Protein AF-A0A9P1W0H7-F1 (afdb_monomer)

Organism: Pseudomonas aeruginosa (NCBI:txid287)

Structure (mmCIF, N/CA/C/O backbone):
data_AF-A0A9P1W0H7-F1
#
_entry.id   AF-A0A9P1W0H7-F1
#
loop_
_atom_site.group_PDB
_atom_site.id
_atom_site.type_symbol
_atom_site.label_atom_id
_atom_site.label_alt_id
_atom_site.label_comp_id
_atom_site.label_asym_id
_atom_site.label_entity_id
_atom_site.label_seq_id
_atom_site.pdbx_PDB_ins_code
_atom_site.Cartn_x
_atom_site.Cartn_y
_atom_site.Cartn_z
_atom_site.occupancy
_atom_site.B_iso_or_equiv
_atom_site.auth_seq_id
_atom_site.auth_comp_id
_atom_site.auth_asym_id
_atom_site.auth_atom_id
_atom_site.pdbx_PDB_model_num
ATOM 1 N N . MET A 1 1 ? 3.383 -1.123 -25.225 1.00 77.75 1 MET A N 1
ATOM 2 C CA . MET A 1 1 ? 4.149 -1.882 -24.213 1.00 77.75 1 MET A CA 1
ATOM 3 C C . MET A 1 1 ? 4.249 -0.988 -23.002 1.00 77.75 1 MET A C 1
ATOM 5 O O . MET A 1 1 ? 4.578 0.178 -23.177 1.00 77.75 1 MET A O 1
ATOM 9 N N . VAL A 1 2 ? 3.885 -1.502 -21.834 1.00 88.69 2 VAL A N 1
ATOM 10 C CA . VAL A 1 2 ? 3.949 -0.794 -20.551 1.00 88.69 2 VAL A CA 1
ATOM 11 C C . VAL A 1 2 ? 4.884 -1.556 -19.623 1.00 88.69 2 VAL A C 1
ATOM 13 O O . VAL A 1 2 ? 4.963 -2.782 -19.698 1.00 88.69 2 VAL A O 1
ATOM 16 N N . ILE A 1 3 ? 5.624 -0.833 -18.787 1.00 92.81 3 ILE A N 1
ATOM 17 C CA . ILE A 1 3 ? 6.433 -1.444 -17.734 1.00 92.81 3 ILE A CA 1
ATOM 18 C C . ILE A 1 3 ? 5.542 -1.562 -16.506 1.00 92.81 3 ILE A C 1
ATOM 20 O O . ILE A 1 3 ? 4.998 -0.566 -16.037 1.00 92.81 3 ILE A O 1
ATOM 24 N N . VAL A 1 4 ? 5.409 -2.778 -15.992 1.00 95.38 4 VAL A N 1
ATOM 25 C CA . VAL A 1 4 ? 4.716 -3.065 -14.742 1.00 95.38 4 VAL A CA 1
ATOM 26 C C . VAL A 1 4 ? 5.751 -3.256 -13.642 1.00 95.38 4 VAL A C 1
ATOM 28 O O . VAL A 1 4 ? 6.702 -4.025 -13.787 1.00 95.38 4 VAL A O 1
ATOM 31 N N . TYR A 1 5 ? 5.557 -2.543 -12.543 1.00 96.75 5 TYR A N 1
ATOM 32 C CA . TYR A 1 5 ? 6.351 -2.579 -11.327 1.00 96.75 5 TYR A CA 1
ATOM 33 C C . TYR A 1 5 ? 5.577 -3.359 -10.266 1.00 96.75 5 TYR A C 1
ATOM 35 O O . TYR A 1 5 ? 4.484 -2.947 -9.874 1.00 96.75 5 TYR A O 1
ATOM 43 N N . THR A 1 6 ? 6.144 -4.465 -9.790 1.00 97.50 6 THR A N 1
ATOM 44 C CA . THR A 1 6 ? 5.544 -5.269 -8.722 1.00 97.50 6 THR A CA 1
ATOM 45 C C . THR A 1 6 ? 6.174 -4.885 -7.394 1.00 97.50 6 THR A C 1
ATOM 47 O O . THR A 1 6 ? 7.372 -5.085 -7.183 1.00 97.50 6 THR A O 1
ATOM 50 N N . TYR A 1 7 ? 5.365 -4.355 -6.485 1.00 97.81 7 TYR A N 1
ATOM 51 C CA . TYR A 1 7 ? 5.788 -3.978 -5.142 1.00 97.81 7 TYR A CA 1
ATOM 52 C C . TYR A 1 7 ? 5.190 -4.915 -4.109 1.00 97.81 7 TYR A C 1
ATOM 54 O O . TYR A 1 7 ? 4.008 -5.227 -4.186 1.00 97.81 7 TYR A O 1
ATOM 62 N N . HIS A 1 8 ? 5.965 -5.298 -3.103 1.00 98.12 8 HIS A N 1
ATOM 63 C CA . HIS A 1 8 ? 5.426 -5.804 -1.851 1.00 98.12 8 HIS A CA 1
ATOM 64 C C . HIS A 1 8 ? 5.143 -4.627 -0.920 1.00 98.12 8 HIS A C 1
ATOM 66 O O . HIS A 1 8 ? 6.017 -3.786 -0.698 1.00 98.12 8 HIS A O 1
ATOM 72 N N . VAL A 1 9 ? 3.922 -4.539 -0.398 1.00 97.69 9 VAL A N 1
ATOM 73 C CA . VAL A 1 9 ? 3.462 -3.402 0.400 1.00 97.69 9 VAL A CA 1
ATOM 74 C C . VAL A 1 9 ? 2.949 -3.892 1.740 1.00 97.69 9 VAL A C 1
ATOM 76 O O . VAL A 1 9 ? 2.062 -4.741 1.808 1.00 97.69 9 VAL A O 1
ATOM 79 N N . LYS A 1 10 ? 3.468 -3.279 2.806 1.00 97.88 10 LYS A N 1
ATOM 80 C CA . LYS A 1 10 ? 2.929 -3.397 4.160 1.00 97.88 10 LYS A CA 1
ATOM 81 C C . LYS A 1 10 ? 2.321 -2.077 4.580 1.00 97.88 10 LYS A C 1
ATOM 83 O O . LYS A 1 10 ? 3.035 -1.081 4.714 1.00 97.88 10 LYS A O 1
ATOM 88 N N . ALA A 1 11 ? 1.024 -2.068 4.831 1.00 96.81 11 ALA A N 1
ATOM 89 C CA . ALA A 1 11 ? 0.298 -0.886 5.263 1.00 96.81 11 ALA A CA 1
ATOM 90 C C . ALA A 1 11 ? -0.761 -1.245 6.302 1.00 96.81 11 ALA A C 1
ATOM 92 O O . ALA A 1 11 ? -1.185 -2.393 6.419 1.00 96.81 11 ALA A O 1
ATOM 93 N N . PHE A 1 12 ? -1.191 -0.256 7.072 1.00 95.25 12 PHE A N 1
ATOM 94 C CA . PHE A 1 12 ? -2.324 -0.415 7.971 1.00 95.25 12 PHE A CA 1
ATOM 95 C C . PHE A 1 12 ? -3.111 0.884 8.086 1.00 95.25 12 PHE A C 1
ATOM 97 O O . PHE A 1 12 ? -2.560 1.965 7.888 1.00 95.25 12 PHE A O 1
ATOM 104 N N . ALA A 1 13 ? -4.389 0.774 8.423 1.00 95.19 13 ALA A N 1
ATOM 105 C CA . ALA A 1 13 ? -5.254 1.908 8.707 1.00 95.19 13 ALA A CA 1
ATOM 106 C C . ALA A 1 13 ? -6.225 1.563 9.845 1.00 95.19 13 ALA A C 1
ATOM 108 O O . ALA A 1 13 ? -6.674 0.417 9.922 1.00 95.19 13 ALA A O 1
ATOM 109 N N . PRO A 1 14 ? -6.559 2.512 10.734 1.00 94.56 14 PRO A N 1
ATOM 110 C CA . PRO A 1 14 ? -7.566 2.286 11.769 1.00 94.56 14 PRO A CA 1
ATOM 111 C C . PRO A 1 14 ? -8.958 2.082 11.147 1.00 94.56 14 PRO A C 1
ATOM 113 O O . PRO A 1 14 ? -9.300 2.741 10.161 1.00 94.56 14 PRO A O 1
ATOM 116 N N . ASP A 1 15 ? -9.775 1.190 11.720 1.00 94.12 15 ASP A N 1
ATOM 1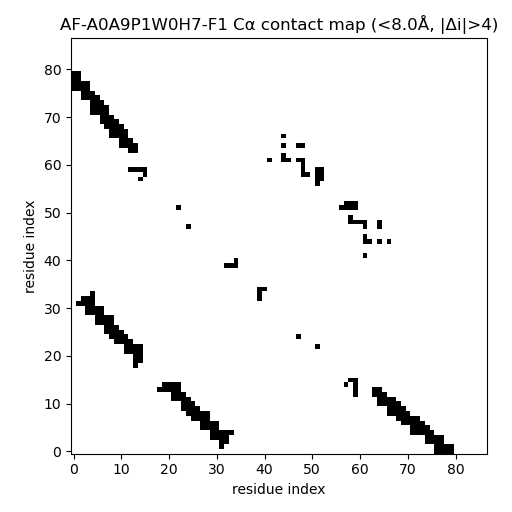17 C CA . ASP A 1 15 ? -11.187 1.067 11.334 1.00 94.12 15 ASP A CA 1
ATOM 118 C C . ASP A 1 15 ? -11.961 2.282 11.877 1.00 94.12 15 ASP A C 1
ATOM 120 O O . ASP A 1 15 ? -12.056 2.443 13.097 1.00 94.12 15 ASP A O 1
ATOM 124 N N . PRO A 1 16 ? -12.557 3.133 11.018 1.00 92.12 16 PRO A N 1
ATOM 125 C CA . PRO A 1 16 ? -13.267 4.332 11.465 1.00 92.12 16 PRO A CA 1
ATOM 126 C C . PRO A 1 16 ? -14.512 4.025 12.309 1.00 92.12 16 PRO A C 1
ATOM 128 O O . PRO A 1 16 ? -15.043 4.914 12.967 1.00 92.12 16 PRO A O 1
ATOM 131 N N . ARG A 1 17 ? -15.008 2.783 12.296 1.00 90.56 17 ARG A N 1
ATOM 132 C CA . ARG A 1 17 ? -16.146 2.353 13.122 1.00 90.56 17 ARG A CA 1
ATOM 133 C C . ARG A 1 17 ? -15.711 1.904 14.514 1.00 90.56 17 ARG A C 1
ATOM 135 O O . ARG A 1 17 ? -16.532 1.871 15.427 1.00 90.56 17 ARG A O 1
ATOM 142 N N . ASN A 1 18 ? -14.452 1.495 14.664 1.00 89.62 18 ASN A N 1
ATOM 143 C CA . ASN A 1 18 ? -13.892 1.010 15.915 1.00 89.62 18 ASN A CA 1
ATOM 144 C C . ASN A 1 18 ? -12.375 1.215 15.927 1.00 89.62 18 ASN A C 1
ATOM 146 O O . ASN A 1 18 ? -11.624 0.376 15.434 1.00 89.62 18 ASN A O 1
ATOM 150 N N . GLU A 1 19 ? -11.930 2.283 16.585 1.00 80.50 19 GLU A N 1
ATOM 151 C CA . GLU A 1 19 ? -10.519 2.691 16.660 1.00 80.50 19 GLU A CA 1
ATOM 152 C C . GLU A 1 19 ? -9.595 1.668 17.351 1.00 80.50 19 GLU A C 1
ATOM 154 O O . GLU A 1 19 ? -8.375 1.817 17.339 1.0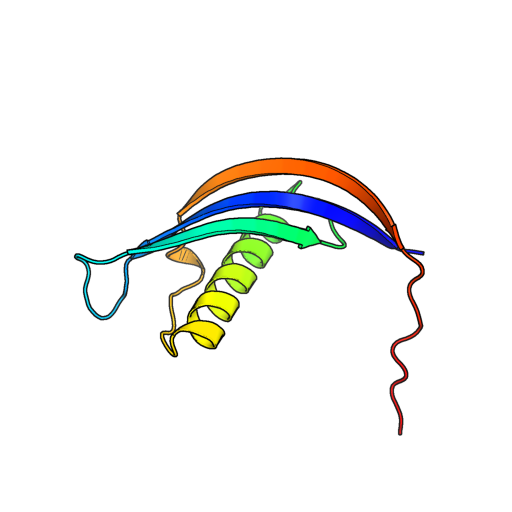0 80.50 19 GLU A O 1
ATOM 159 N N . LYS A 1 20 ? -10.149 0.605 17.953 1.00 90.06 20 LYS A N 1
ATOM 160 C CA . LYS A 1 20 ? -9.366 -0.511 18.510 1.00 90.06 20 LYS A CA 1
ATOM 161 C C . LYS A 1 20 ? -8.976 -1.557 17.461 1.00 90.06 20 LYS A C 1
ATOM 163 O O . LYS A 1 20 ? -8.139 -2.408 17.755 1.00 90.06 20 LYS A O 1
ATOM 168 N N . ASN A 1 21 ? -9.571 -1.500 16.270 1.00 93.19 21 ASN A N 1
ATOM 169 C CA . ASN A 1 21 ? -9.316 -2.414 15.164 1.00 93.19 21 ASN A CA 1
ATOM 170 C C . ASN A 1 21 ? -8.550 -1.713 14.040 1.00 93.19 21 ASN A C 1
ATOM 172 O O . ASN A 1 21 ? -8.674 -0.507 13.829 1.00 93.19 21 ASN A O 1
ATOM 176 N N . TYR A 1 22 ? -7.792 -2.503 13.284 1.00 94.12 22 TYR A N 1
ATOM 177 C CA . TYR A 1 22 ? -7.017 -2.026 12.147 1.00 94.12 22 TYR A CA 1
ATOM 178 C C . TYR A 1 22 ? -7.263 -2.917 10.940 1.00 94.12 22 TYR A C 1
ATOM 180 O O . TYR A 1 22 ? -7.307 -4.142 11.058 1.00 94.12 22 TYR A O 1
ATOM 188 N N . PHE A 1 23 ? -7.353 -2.297 9.772 1.00 94.56 23 PHE A N 1
ATOM 189 C CA . PHE A 1 23 ? -7.160 -2.980 8.507 1.00 94.56 23 PHE A CA 1
ATOM 190 C C . PHE A 1 23 ? -5.666 -3.063 8.232 1.00 94.56 23 PHE A C 1
ATOM 192 O O . PHE A 1 23 ? -4.955 -2.064 8.337 1.00 94.56 23 PHE A O 1
ATOM 199 N N . THR A 1 24 ? -5.189 -4.251 7.887 1.00 94.88 24 THR A N 1
ATOM 200 C CA . THR A 1 24 ? -3.787 -4.503 7.550 1.00 94.88 24 THR A CA 1
ATOM 201 C C . THR A 1 24 ? -3.692 -5.010 6.125 1.00 94.88 24 THR A C 1
ATOM 203 O O . THR A 1 24 ? -4.487 -5.851 5.717 1.00 94.88 24 THR A O 1
ATOM 206 N N . TYR A 1 25 ? -2.691 -4.535 5.397 1.00 94.94 25 TYR A N 1
ATOM 207 C CA . TYR A 1 25 ? -2.331 -5.013 4.072 1.00 94.94 25 TYR A CA 1
ATOM 208 C C . TYR A 1 25 ? -0.880 -5.491 4.123 1.00 94.94 25 TYR A C 1
ATOM 210 O O . TYR A 1 25 ? -0.012 -4.738 4.561 1.00 94.94 25 TYR A O 1
ATOM 218 N N . ASP A 1 26 ? -0.632 -6.732 3.719 1.00 96.69 26 ASP A N 1
ATOM 219 C CA . ASP A 1 26 ? 0.700 -7.338 3.584 1.00 96.69 26 ASP A CA 1
ATOM 220 C C . ASP A 1 26 ? 0.654 -8.239 2.345 1.00 96.69 26 ASP A C 1
ATOM 222 O O . ASP A 1 26 ? 0.284 -9.410 2.424 1.00 96.69 26 ASP A O 1
ATOM 226 N N . SER A 1 27 ? 0.835 -7.631 1.173 1.00 96.25 27 SER A N 1
ATOM 227 C CA . SER A 1 27 ? 0.667 -8.312 -0.114 1.00 96.25 27 SER A CA 1
ATOM 228 C C . SER A 1 27 ? 1.358 -7.542 -1.239 1.00 96.25 27 SER A C 1
ATOM 230 O O . SER A 1 27 ? 1.929 -6.468 -1.031 1.00 96.25 27 SER A O 1
ATOM 232 N N . THR A 1 28 ? 1.315 -8.088 -2.451 1.00 96.50 28 THR A N 1
ATOM 233 C CA . THR A 1 28 ? 1.861 -7.451 -3.645 1.00 96.50 28 THR A CA 1
ATOM 234 C C . THR A 1 28 ? 0.852 -6.535 -4.336 1.00 96.50 28 THR A C 1
ATOM 236 O O . THR A 1 28 ? -0.361 -6.716 -4.235 1.00 96.50 28 THR A O 1
ATOM 239 N N . VAL A 1 29 ? 1.358 -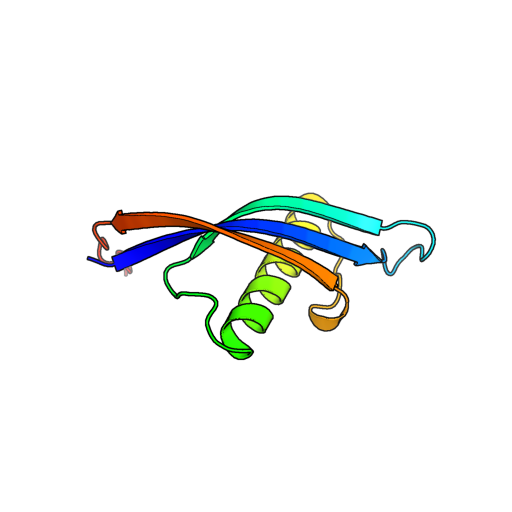5.521 -5.033 1.00 95.62 29 VAL A N 1
ATOM 240 C CA . VAL A 1 29 ? 0.599 -4.647 -5.932 1.00 95.62 29 VAL A CA 1
ATOM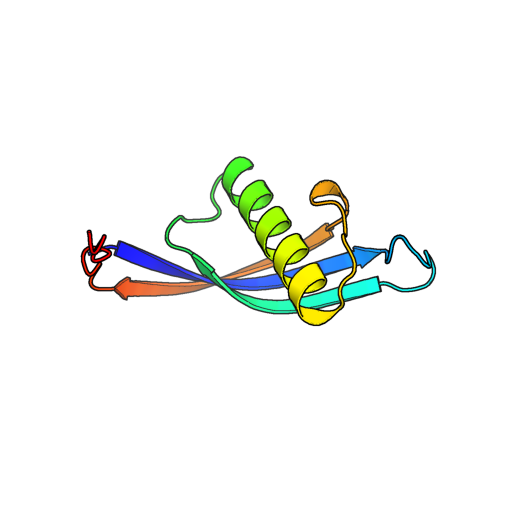 241 C C . VAL A 1 29 ? 1.383 -4.452 -7.221 1.00 95.62 29 VAL A C 1
ATOM 243 O O . VAL A 1 29 ? 2.593 -4.218 -7.192 1.00 95.62 29 VAL A O 1
ATOM 246 N N . A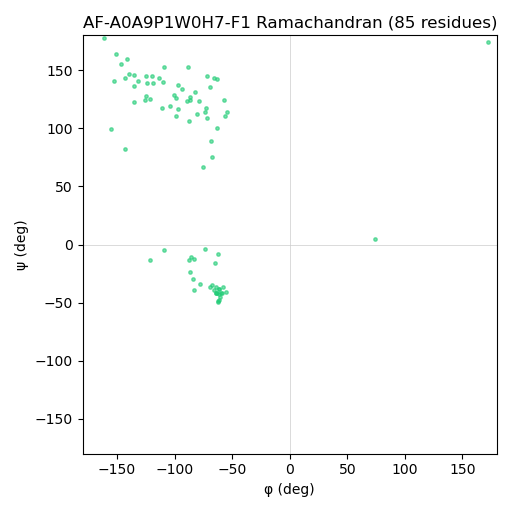SP A 1 30 ? 0.683 -4.519 -8.346 1.00 95.38 30 ASP A N 1
ATOM 247 C CA . ASP A 1 30 ? 1.233 -4.189 -9.654 1.00 95.38 30 ASP A CA 1
ATOM 248 C C . ASP A 1 30 ? 0.869 -2.747 -10.016 1.00 95.38 30 ASP A C 1
ATOM 250 O O . ASP A 1 30 ? -0.259 -2.298 -9.796 1.00 95.38 30 ASP A O 1
ATOM 254 N N . ARG A 1 31 ? 1.834 -2.004 -10.559 1.00 94.25 31 ARG A N 1
ATOM 255 C CA . ARG A 1 31 ? 1.652 -0.613 -10.990 1.00 94.25 31 ARG A CA 1
ATOM 256 C C . ARG A 1 31 ? 2.284 -0.368 -12.345 1.00 94.25 31 ARG A C 1
ATOM 258 O O . ARG A 1 31 ? 3.358 -0.880 -12.616 1.00 94.25 31 ARG A O 1
ATOM 265 N N . GLU A 1 32 ? 1.679 0.494 -13.150 1.00 92.50 32 GLU A N 1
ATOM 266 C CA . GLU A 1 32 ? 2.256 0.944 -14.429 1.00 92.50 32 GLU A CA 1
ATOM 267 C C . GLU A 1 32 ? 3.211 2.142 -14.269 1.00 92.50 32 GLU A C 1
ATOM 269 O O . GLU A 1 32 ? 3.936 2.502 -15.194 1.00 92.50 32 GLU A O 1
ATOM 274 N N . ALA A 1 33 ? 3.229 2.756 -13.082 1.00 93.69 33 ALA A N 1
ATOM 275 C CA . ALA A 1 33 ? 4.108 3.863 -12.730 1.00 93.69 33 ALA A CA 1
ATOM 276 C C . ALA A 1 33 ? 4.930 3.526 -11.472 1.00 93.69 33 ALA A C 1
ATOM 278 O O . ALA A 1 33 ? 4.388 2.945 -10.519 1.00 93.69 33 ALA A O 1
ATOM 279 N N . PRO A 1 34 ? 6.229 3.882 -11.444 1.00 95.19 34 PRO A N 1
ATOM 280 C CA . PRO A 1 34 ? 7.090 3.610 -10.302 1.00 95.19 34 PRO A CA 1
ATOM 281 C C . PRO A 1 34 ? 6.745 4.506 -9.106 1.00 95.19 34 PRO A C 1
ATOM 283 O O . PRO A 1 34 ? 6.472 5.691 -9.265 1.00 95.19 34 PRO A O 1
ATOM 286 N N . LEU A 1 35 ? 6.863 3.976 -7.886 1.00 94.56 35 LEU A N 1
ATOM 287 C CA . LEU A 1 35 ? 6.672 4.711 -6.625 1.00 94.56 35 LEU A CA 1
ATOM 288 C C . LEU A 1 35 ? 7.866 5.634 -6.303 1.00 94.56 35 LEU A C 1
ATOM 290 O O . LEU A 1 35 ? 8.618 5.396 -5.358 1.00 94.56 35 LEU A O 1
ATOM 294 N N . ASN A 1 36 ? 8.071 6.676 -7.112 1.00 93.44 36 ASN A N 1
ATOM 295 C CA . ASN A 1 36 ? 9.242 7.562 -7.036 1.00 93.44 36 ASN A CA 1
ATOM 296 C C . ASN A 1 36 ? 8.949 8.982 -6.514 1.00 93.44 36 ASN A C 1
ATOM 298 O O . ASN A 1 36 ? 9.877 9.769 -6.338 1.00 93.44 36 ASN A O 1
ATOM 302 N N . ASN A 1 37 ? 7.683 9.326 -6.277 1.00 93.81 37 ASN A N 1
ATOM 303 C CA . ASN A 1 37 ? 7.268 10.647 -5.812 1.00 93.81 37 ASN A CA 1
ATOM 304 C C . ASN A 1 37 ? 5.984 10.555 -4.971 1.00 93.81 37 ASN A C 1
ATOM 306 O O . ASN A 1 37 ? 5.280 9.550 -5.028 1.00 93.81 37 ASN A O 1
ATOM 310 N N . GLY A 1 38 ? 5.666 11.611 -4.213 1.00 93.31 38 GLY A N 1
ATOM 311 C CA . GLY A 1 38 ? 4.523 11.622 -3.288 1.00 93.31 38 GLY A CA 1
ATOM 312 C C . GLY A 1 38 ? 3.166 11.336 -3.941 1.00 93.31 38 GLY A C 1
ATOM 313 O O . GLY A 1 38 ? 2.371 10.598 -3.369 1.00 93.31 38 GLY A O 1
ATOM 314 N N . HIS A 1 39 ? 2.936 11.816 -5.166 1.00 94.44 39 HIS A N 1
ATOM 315 C CA . HIS A 1 39 ? 1.684 11.572 -5.887 1.00 94.44 39 HIS A CA 1
ATOM 316 C C . HIS A 1 39 ? 1.442 10.074 -6.137 1.00 94.44 39 HIS A C 1
ATOM 318 O O . HIS A 1 39 ? 0.327 9.579 -5.983 1.00 94.44 39 HIS A O 1
ATOM 324 N N . GLU A 1 40 ? 2.493 9.316 -6.450 1.00 95.50 40 GLU A N 1
ATOM 325 C CA . GLU A 1 40 ? 2.379 7.873 -6.676 1.00 95.50 40 GLU A CA 1
ATOM 326 C C . GLU A 1 40 ? 2.027 7.116 -5.382 1.00 95.50 40 GLU A C 1
ATOM 328 O O . GLU A 1 40 ? 1.241 6.161 -5.414 1.00 95.50 40 GLU A O 1
ATOM 333 N N . TYR A 1 41 ? 2.536 7.578 -4.234 1.00 94.75 41 TYR A N 1
ATOM 334 C CA . TYR A 1 41 ? 2.155 7.056 -2.917 1.00 94.75 41 TYR A CA 1
ATOM 335 C C . TYR A 1 41 ? 0.713 7.421 -2.544 1.00 94.75 41 TYR A C 1
ATOM 337 O O . TYR A 1 41 ? 0.005 6.574 -1.999 1.00 94.75 41 TYR A O 1
ATOM 345 N N . ASP A 1 42 ? 0.234 8.614 -2.899 1.00 94.12 42 ASP A N 1
ATOM 346 C CA . ASP A 1 42 ? -1.172 8.991 -2.706 1.00 94.12 42 ASP A CA 1
ATOM 347 C C . ASP A 1 42 ? -2.111 8.075 -3.503 1.00 94.12 42 ASP A C 1
ATOM 349 O O . ASP A 1 42 ? -3.119 7.591 -2.981 1.00 94.12 42 ASP A O 1
ATOM 353 N N . LEU A 1 43 ? -1.748 7.761 -4.752 1.00 94.75 43 LEU A N 1
ATOM 354 C CA . LEU A 1 43 ? -2.479 6.797 -5.577 1.00 94.75 43 LEU A CA 1
ATOM 355 C C . LEU A 1 43 ? -2.440 5.379 -4.987 1.00 94.75 43 LEU A C 1
ATOM 357 O O . LEU A 1 43 ? -3.443 4.668 -5.054 1.00 94.75 43 LEU A O 1
ATOM 361 N N . LEU A 1 44 ? -1.319 4.973 -4.371 1.00 95.38 44 LEU A N 1
ATOM 362 C CA . LEU A 1 44 ? -1.229 3.687 -3.667 1.00 95.38 44 LEU A CA 1
ATOM 363 C C . LEU A 1 44 ? -2.209 3.650 -2.491 1.00 95.38 44 LEU A C 1
ATOM 365 O O . LEU A 1 44 ? -2.989 2.709 -2.368 1.00 95.38 44 LEU A O 1
ATOM 369 N N . ALA A 1 45 ? -2.197 4.686 -1.652 1.00 94.75 45 ALA A N 1
ATOM 370 C CA . ALA A 1 45 ? -3.082 4.796 -0.497 1.00 94.75 45 ALA A CA 1
ATOM 371 C C . ALA A 1 45 ? -4.563 4.815 -0.906 1.00 94.75 45 ALA A C 1
ATOM 373 O O . ALA A 1 45 ? -5.395 4.175 -0.259 1.00 94.75 45 ALA A O 1
ATOM 374 N N . LYS A 1 46 ? -4.896 5.479 -2.021 1.00 94.88 46 LYS A N 1
ATOM 375 C CA . LYS A 1 46 ? -6.239 5.423 -2.608 1.00 94.88 46 LYS A CA 1
ATOM 376 C C . LYS A 1 46 ? -6.618 3.996 -3.017 1.00 94.88 46 LYS A C 1
ATOM 378 O O . LYS A 1 46 ? -7.703 3.543 -2.666 1.00 94.88 46 LYS A O 1
ATOM 383 N N . GLY A 1 47 ? -5.733 3.278 -3.711 1.00 94.75 47 GLY A N 1
ATOM 384 C CA . GLY A 1 47 ? -5.968 1.883 -4.099 1.00 94.75 47 GLY A CA 1
ATOM 385 C C . GLY A 1 47 ? -6.195 0.961 -2.896 1.00 94.75 47 GLY A C 1
ATOM 386 O O . GLY A 1 47 ? -7.122 0.155 -2.907 1.00 94.75 47 GLY A O 1
ATOM 387 N N . LEU A 1 48 ? -5.417 1.131 -1.822 1.00 95.25 48 LEU A N 1
ATOM 388 C CA . LEU A 1 48 ? -5.599 0.392 -0.568 1.00 95.25 48 LEU A CA 1
ATOM 389 C C . LEU A 1 48 ? -6.952 0.697 0.096 1.00 95.25 48 LEU A C 1
ATOM 391 O O . LEU A 1 48 ? -7.631 -0.217 0.562 1.00 95.25 48 LEU A O 1
ATOM 395 N N . SER A 1 49 ? -7.370 1.966 0.105 1.00 95.12 49 SER A N 1
ATOM 396 C CA . SER A 1 49 ? -8.695 2.380 0.587 1.00 95.12 49 SER A CA 1
ATOM 397 C C . SER A 1 49 ? -9.829 1.740 -0.216 1.00 95.12 49 SER A C 1
ATOM 399 O O . SER A 1 49 ? -10.784 1.221 0.367 1.00 95.12 49 SER A O 1
ATOM 401 N N . ASP A 1 50 ? -9.715 1.734 -1.545 1.00 95.12 50 ASP A N 1
ATOM 402 C CA . ASP A 1 50 ? -10.704 1.115 -2.425 1.00 95.12 50 ASP A CA 1
ATOM 403 C C . ASP A 1 50 ? -10.758 -0.407 -2.236 1.00 95.12 50 ASP A C 1
ATOM 405 O O . ASP A 1 50 ? -11.852 -0.969 -2.184 1.00 95.12 50 ASP A O 1
ATOM 409 N N . HIS A 1 51 ? -9.610 -1.063 -2.044 1.00 94.25 51 HIS A N 1
ATOM 410 C CA . HIS A 1 51 ? -9.545 -2.492 -1.741 1.00 94.25 51 HIS A CA 1
ATOM 411 C C . HIS A 1 51 ? -10.232 -2.829 -0.410 1.00 94.25 51 HIS A C 1
ATOM 413 O O . HIS A 1 51 ? -11.095 -3.702 -0.376 1.00 94.25 51 HIS A O 1
ATOM 419 N N . VAL A 1 52 ? -9.941 -2.093 0.672 1.00 94.06 52 VAL A N 1
ATOM 420 C CA . VAL A 1 52 ? -10.629 -2.301 1.960 1.00 94.06 52 VAL A CA 1
ATOM 421 C C . VAL A 1 52 ? -12.137 -2.116 1.815 1.00 94.06 52 VAL A C 1
ATOM 423 O O . VAL A 1 52 ? -12.904 -2.915 2.354 1.00 94.06 52 VAL A O 1
ATOM 426 N N . PHE A 1 53 ? -12.583 -1.105 1.067 1.00 94.94 53 PHE A N 1
ATOM 427 C CA . PHE A 1 53 ? -14.008 -0.902 0.824 1.00 94.94 53 PHE A CA 1
ATOM 428 C C . PHE A 1 53 ? -14.636 -2.055 0.033 1.00 94.94 53 PHE A C 1
ATOM 430 O O . PHE A 1 53 ? -15.728 -2.490 0.385 1.00 94.94 53 PHE A O 1
ATOM 437 N N . ALA A 1 54 ? -13.959 -2.566 -0.996 1.00 95.00 54 ALA A N 1
ATOM 438 C CA . ALA A 1 54 ? -14.448 -3.690 -1.791 1.00 95.00 54 ALA A CA 1
ATOM 439 C C . ALA A 1 54 ? -14.576 -4.981 -0.963 1.00 95.00 54 ALA A C 1
ATOM 441 O O . ALA A 1 54 ? -15.581 -5.677 -1.078 1.00 95.00 54 ALA A O 1
ATOM 442 N N . GLU A 1 55 ? -13.603 -5.264 -0.095 1.00 94.00 55 GLU A N 1
ATOM 443 C CA . GLU A 1 55 ? -13.573 -6.486 0.720 1.00 94.00 55 GLU A CA 1
ATOM 444 C C . GLU A 1 55 ? -14.508 -6.425 1.936 1.00 94.00 55 GLU A C 1
ATOM 446 O O . GLU A 1 55 ? -15.067 -7.435 2.359 1.00 94.00 55 GLU A O 1
ATOM 451 N N . THR A 1 56 ? -14.669 -5.244 2.539 1.00 92.31 56 THR A N 1
ATOM 452 C CA . THR A 1 56 ? -15.308 -5.115 3.863 1.00 92.31 56 THR A CA 1
ATOM 453 C C . THR A 1 56 ? -16.551 -4.228 3.883 1.00 92.31 56 THR A C 1
ATOM 455 O O . THR A 1 56 ? -17.279 -4.213 4.876 1.00 92.31 56 THR A O 1
ATOM 458 N N . GLY A 1 57 ? -16.791 -3.447 2.827 1.00 93.31 57 GLY A N 1
ATOM 459 C CA . GLY A 1 57 ? -17.824 -2.408 2.777 1.00 93.31 57 GLY A CA 1
ATOM 460 C C . GLY A 1 57 ? -17.496 -1.143 3.582 1.00 93.31 57 GLY A C 1
ATOM 461 O O . GLY A 1 57 ? -18.332 -0.243 3.681 1.00 93.31 57 GLY A O 1
ATOM 462 N N . VAL A 1 58 ? -16.302 -1.039 4.175 1.00 92.75 58 VAL A N 1
ATOM 463 C CA . VAL A 1 58 ? -15.914 0.077 5.052 1.00 92.75 58 VAL A CA 1
ATOM 464 C C . VAL A 1 58 ? -15.084 1.092 4.296 1.00 92.75 58 VAL A C 1
ATOM 466 O O . VAL A 1 58 ? -14.054 0.763 3.713 1.00 92.75 58 VAL A O 1
ATOM 469 N N . ARG A 1 59 ? -15.509 2.358 4.324 1.00 92.81 59 ARG A N 1
ATOM 470 C CA . ARG A 1 59 ? -14.748 3.433 3.690 1.00 92.81 59 ARG A CA 1
ATOM 471 C C . ARG A 1 59 ? -13.718 3.995 4.663 1.00 92.81 59 ARG A C 1
ATOM 473 O O . ARG A 1 59 ? -14.060 4.740 5.576 1.00 92.81 59 ARG A O 1
ATOM 480 N N . VAL A 1 60 ? -12.457 3.658 4.429 1.00 91.19 60 VAL A N 1
ATOM 481 C CA . VAL A 1 60 ? -11.303 4.222 5.140 1.00 91.19 60 VAL A CA 1
ATOM 482 C C . VAL A 1 60 ? -10.758 5.402 4.340 1.00 91.19 60 VAL A C 1
ATOM 484 O O . VAL A 1 60 ? -10.606 5.295 3.125 1.00 91.19 60 VAL A O 1
ATOM 487 N N . GLY A 1 61 ? -10.469 6.536 4.979 1.00 87.88 61 GLY A N 1
ATOM 488 C CA . GLY A 1 61 ? -9.884 7.685 4.282 1.00 87.88 61 GLY A CA 1
ATOM 489 C C . GLY A 1 61 ? -8.500 7.356 3.711 1.00 87.88 61 GLY A C 1
ATOM 490 O O . GLY A 1 61 ? -7.716 6.670 4.361 1.00 87.88 61 GLY A O 1
ATOM 491 N N . GLN A 1 62 ? -8.164 7.868 2.521 1.00 85.31 62 GLN A N 1
ATOM 492 C CA . GLN A 1 62 ? -6.841 7.636 1.910 1.00 85.31 62 GLN A CA 1
ATOM 493 C C . GLN A 1 62 ? -5.702 8.062 2.855 1.00 85.31 62 GLN A C 1
ATOM 495 O O . GLN A 1 62 ? -4.724 7.342 3.012 1.00 85.31 62 GLN A O 1
ATOM 50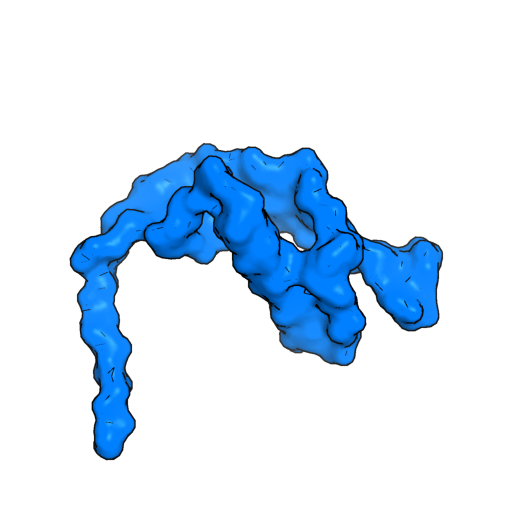0 N N . GLY A 1 63 ? -5.867 9.199 3.543 1.00 86.69 63 GLY A N 1
ATOM 501 C CA . GLY A 1 63 ? -4.879 9.728 4.489 1.00 86.69 63 GLY A CA 1
ATOM 502 C C . GLY A 1 63 ? -4.792 8.962 5.811 1.00 86.69 63 GLY A C 1
ATOM 503 O O . GLY A 1 63 ? -3.961 9.292 6.648 1.00 86.69 63 GLY A O 1
ATOM 504 N N . SER A 1 64 ? -5.647 7.957 6.021 1.00 90.50 64 SER A N 1
ATOM 505 C CA . SER A 1 64 ? -5.624 7.107 7.215 1.00 90.50 64 SER A CA 1
ATOM 506 C C . SER A 1 64 ? -4.684 5.908 7.067 1.00 90.50 64 SER A C 1
ATOM 508 O O . SER A 1 64 ? -4.382 5.259 8.067 1.00 90.50 64 SER A O 1
ATOM 510 N N . PHE A 1 65 ? -4.218 5.602 5.850 1.00 92.88 65 PHE A N 1
ATOM 511 C CA . PHE A 1 65 ? -3.252 4.530 5.631 1.00 92.88 65 PHE A CA 1
ATOM 512 C C . PHE A 1 65 ? -1.840 4.980 5.983 1.00 92.88 65 PHE A C 1
ATOM 514 O O . PHE A 1 65 ? -1.294 5.917 5.406 1.00 92.88 65 PHE A O 1
ATOM 521 N N . VAL A 1 66 ? -1.217 4.235 6.887 1.00 93.44 66 VAL A N 1
ATOM 522 C CA . VAL A 1 66 ? 0.205 4.330 7.186 1.00 93.44 66 VAL A CA 1
ATOM 523 C C . VAL A 1 66 ? 0.918 3.216 6.433 1.00 93.44 66 VAL A C 1
ATOM 525 O O . VAL A 1 66 ? 0.778 2.031 6.750 1.00 93.44 66 VAL A O 1
ATOM 528 N N . ILE A 1 67 ? 1.698 3.600 5.427 1.00 94.25 67 ILE A N 1
ATOM 529 C CA . ILE A 1 67 ? 2.551 2.687 4.667 1.00 94.25 67 ILE A CA 1
ATOM 530 C C . ILE A 1 67 ? 3.821 2.442 5.489 1.00 94.25 67 ILE A C 1
ATOM 532 O O . ILE A 1 67 ? 4.620 3.351 5.694 1.00 94.25 67 ILE A O 1
ATOM 536 N N . LYS A 1 68 ? 4.001 1.215 5.990 1.00 95.62 68 LYS A N 1
ATOM 537 C CA . LYS A 1 68 ? 5.181 0.827 6.779 1.00 95.62 68 LYS A CA 1
ATOM 538 C C . LYS A 1 68 ? 6.368 0.445 5.909 1.00 95.62 68 LYS A C 1
ATOM 540 O O . LYS A 1 68 ? 7.505 0.702 6.286 1.00 95.62 68 LYS A O 1
ATOM 545 N N . SER A 1 69 ? 6.112 -0.246 4.804 1.00 96.44 69 SER A N 1
ATOM 546 C CA . SER A 1 69 ? 7.1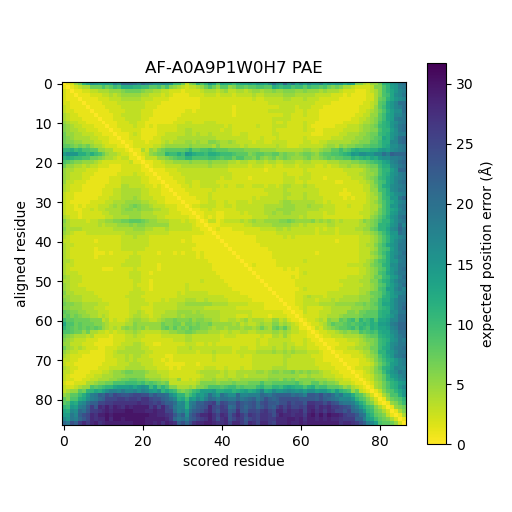60 -0.762 3.930 1.00 96.44 69 SER A CA 1
ATOM 547 C C . SER A 1 69 ? 6.641 -0.890 2.507 1.00 96.44 69 SER A C 1
ATOM 549 O O . SER A 1 69 ? 5.493 -1.280 2.289 1.00 96.44 69 SER A O 1
ATOM 551 N N . VAL A 1 70 ? 7.512 -0.549 1.563 1.00 96.69 70 VAL A N 1
ATOM 552 C CA . VAL A 1 70 ? 7.340 -0.761 0.131 1.00 96.69 70 VAL A CA 1
ATOM 5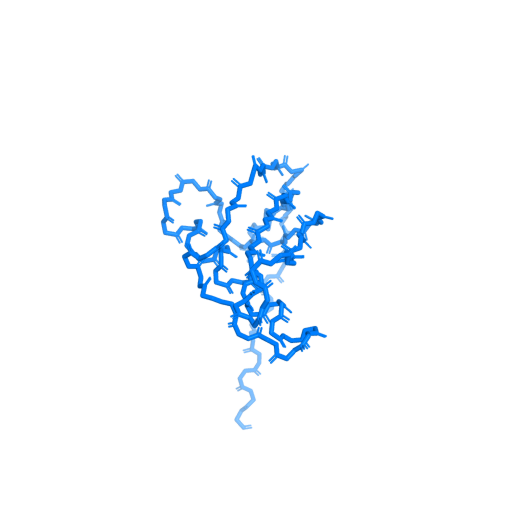53 C C . VAL A 1 70 ? 8.660 -1.304 -0.391 1.00 96.69 70 VAL A C 1
ATOM 555 O O . VAL A 1 70 ? 9.695 -0.658 -0.238 1.00 96.69 70 VAL A O 1
ATOM 558 N N . GLU A 1 71 ? 8.621 -2.475 -1.009 1.00 97.62 71 GLU A N 1
ATOM 559 C CA . GLU A 1 71 ? 9.786 -3.126 -1.602 1.00 97.62 71 GLU A CA 1
ATOM 560 C C . GLU A 1 71 ? 9.492 -3.443 -3.067 1.00 97.62 71 GLU A C 1
ATOM 562 O O . GLU A 1 71 ? 8.498 -4.098 -3.373 1.00 97.62 71 GLU A O 1
ATOM 567 N N . LEU A 1 72 ? 10.333 -2.960 -3.985 1.00 97.50 72 LEU A N 1
ATOM 568 C CA . LEU A 1 72 ? 10.232 -3.330 -5.396 1.00 97.50 72 LEU A CA 1
ATOM 569 C C . LEU A 1 72 ? 10.743 -4.762 -5.562 1.00 97.50 72 LEU A C 1
ATOM 571 O O . LEU A 1 72 ? 11.935 -5.009 -5.399 1.00 97.50 72 LEU A O 1
ATOM 575 N N . LEU A 1 73 ? 9.854 -5.682 -5.925 1.00 97.62 73 LEU A N 1
ATOM 576 C CA . LEU A 1 73 ? 10.211 -7.079 -6.173 1.00 97.62 73 LEU A CA 1
ATOM 577 C C . LEU A 1 73 ? 10.730 -7.299 -7.596 1.00 97.62 73 LEU A C 1
ATOM 579 O O . LEU A 1 73 ? 11.539 -8.193 -7.832 1.00 97.62 73 LEU A O 1
ATOM 583 N N . GLY A 1 74 ? 10.269 -6.494 -8.554 1.00 96.31 74 GLY A N 1
ATOM 584 C CA . GLY A 1 74 ? 10.728 -6.585 -9.932 1.00 96.31 74 GLY A CA 1
ATOM 585 C C . GLY A 1 74 ? 9.942 -5.714 -10.899 1.00 96.31 74 GLY A C 1
ATOM 586 O O . GLY A 1 74 ? 8.938 -5.091 -10.549 1.00 96.31 74 GLY A O 1
ATOM 587 N N . THR A 1 75 ? 10.422 -5.692 -12.138 1.00 96.88 75 THR A N 1
ATOM 588 C CA . THR A 1 75 ? 9.772 -5.032 -13.268 1.00 96.88 75 THR A CA 1
ATOM 589 C C . THR A 1 75 ? 9.567 -6.028 -14.401 1.00 96.88 75 THR A C 1
ATOM 591 O O . THR A 1 75 ? 10.391 -6.918 -14.617 1.00 96.88 75 THR A O 1
ATOM 594 N N . ARG A 1 76 ? 8.459 -5.893 -15.129 1.00 94.69 76 ARG A N 1
ATOM 595 C CA . ARG A 1 76 ? 8.164 -6.708 -16.313 1.00 94.69 76 ARG A CA 1
ATOM 596 C C . ARG A 1 76 ? 7.538 -5.863 -17.411 1.00 94.69 76 ARG A C 1
ATOM 598 O O . ARG A 1 76 ? 6.804 -4.921 -17.130 1.00 94.69 76 ARG A O 1
ATOM 605 N N . GLU A 1 77 ? 7.824 -6.198 -18.662 1.00 93.38 77 GLU A N 1
ATOM 606 C CA . GLU A 1 77 ? 7.171 -5.570 -19.809 1.00 93.38 77 GLU A CA 1
ATOM 607 C C . GLU A 1 77 ? 5.870 -6.305 -20.130 1.00 93.38 77 GLU A C 1
ATOM 609 O O . GLU A 1 77 ? 5.871 -7.509 -20.389 1.00 93.38 77 GLU A O 1
ATOM 614 N N . GLU A 1 78 ? 4.758 -5.577 -20.163 1.00 89.62 78 GLU A N 1
ATOM 615 C CA . GLU A 1 78 ? 3.469 -6.105 -20.595 1.00 89.62 78 GLU A CA 1
ATOM 616 C C . GLU A 1 78 ? 3.000 -5.452 -21.899 1.00 89.62 78 GLU A C 1
ATOM 618 O O . GLU A 1 78 ? 3.198 -4.2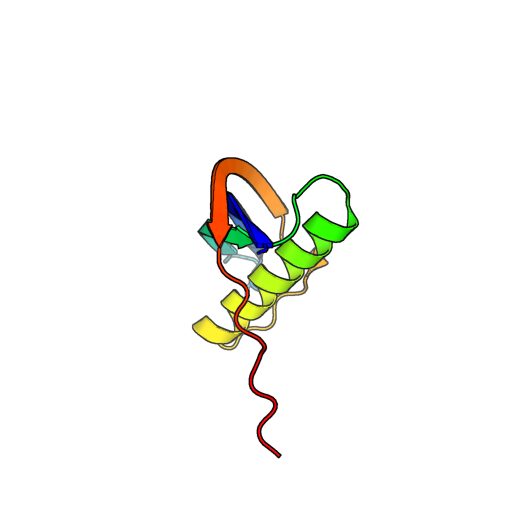61 -22.181 1.00 89.62 78 GLU A O 1
ATOM 623 N N . LYS A 1 79 ? 2.356 -6.256 -22.752 1.00 82.25 79 LYS A N 1
ATOM 624 C CA . LYS A 1 79 ? 1.686 -5.738 -23.945 1.00 82.25 79 LYS A CA 1
ATOM 625 C C . LYS A 1 79 ? 0.433 -4.990 -23.498 1.00 82.25 79 LYS A C 1
ATOM 627 O O . LYS A 1 79 ? -0.552 -5.607 -23.115 1.00 82.25 79 LYS A O 1
ATOM 632 N N . SER A 1 80 ? 0.463 -3.666 -23.615 1.00 68.12 80 SER A N 1
ATOM 633 C CA . SER A 1 80 ? -0.735 -2.834 -23.532 1.00 68.12 80 SER A CA 1
ATOM 634 C C . SER A 1 80 ? -1.661 -3.195 -24.695 1.00 68.12 80 SER A C 1
ATOM 636 O O . SER A 1 80 ? -1.427 -2.776 -25.834 1.00 68.12 80 SER A O 1
ATOM 638 N N . TRP A 1 81 ? -2.680 -4.007 -24.441 1.00 60.38 81 TRP A N 1
ATOM 639 C CA . TRP A 1 81 ? -3.778 -4.146 -25.388 1.00 60.38 81 TRP A CA 1
ATOM 640 C C . TRP A 1 81 ? -4.557 -2.828 -25.383 1.00 60.38 81 TRP A C 1
ATOM 642 O O . TRP A 1 81 ? -4.786 -2.281 -24.303 1.00 60.38 81 TRP A O 1
ATOM 652 N N . PRO A 1 82 ? -4.948 -2.274 -26.544 1.00 57.84 82 PRO A N 1
ATOM 653 C CA . PRO A 1 82 ? -5.868 -1.150 -26.536 1.00 57.84 82 PRO A CA 1
ATOM 654 C C . PRO A 1 82 ? -7.123 -1.598 -25.788 1.00 57.84 82 PRO A C 1
ATOM 656 O O . PRO A 1 82 ? -7.710 -2.630 -26.123 1.00 57.84 82 PRO A O 1
ATOM 659 N N . VAL A 1 83 ? -7.506 -0.849 -24.750 1.00 59.00 83 VAL A N 1
ATOM 660 C CA . VAL A 1 83 ? -8.801 -1.028 -24.097 1.00 59.00 83 VAL A CA 1
ATOM 661 C C . VAL A 1 83 ? -9.826 -0.875 -25.208 1.00 59.00 83 VAL A C 1
ATOM 663 O O . VAL A 1 83 ? -9.947 0.196 -25.804 1.00 59.00 83 VAL A O 1
ATOM 666 N N . ASN A 1 84 ? -10.481 -1.976 -25.567 1.00 49.00 84 ASN A N 1
ATOM 667 C CA . ASN A 1 84 ? -11.513 -1.973 -26.583 1.00 49.00 84 ASN A CA 1
ATOM 668 C C . ASN A 1 84 ? -12.685 -1.194 -25.974 1.00 49.00 84 ASN A C 1
ATOM 670 O O . ASN A 1 84 ? -13.513 -1.757 -25.261 1.00 49.00 84 ASN A O 1
ATOM 674 N N . LEU A 1 85 ? -12.693 0.128 -26.169 1.00 47.31 85 LEU A N 1
ATOM 675 C CA . LEU A 1 85 ? -13.845 0.987 -25.934 1.00 47.31 85 LEU A CA 1
ATOM 676 C C . LEU A 1 85 ? -14.873 0.600 -26.996 1.00 47.31 85 LEU A C 1
ATOM 678 O O . LEU A 1 85 ? -15.014 1.263 -28.023 1.00 47.31 85 LEU A O 1
ATOM 682 N N . GLY A 1 86 ? -15.515 -0.549 -26.773 1.00 45.47 86 GLY A N 1
ATOM 683 C CA . GLY A 1 86 ? -16.681 -0.972 -27.521 1.00 45.47 86 GLY A CA 1
ATOM 684 C C . GLY A 1 86 ? -17.708 0.146 -27.433 1.00 45.47 86 GLY A C 1
ATOM 685 O O . GLY A 1 86 ? -18.163 0.488 -26.342 1.00 45.47 86 GLY A O 1
ATOM 686 N N . LYS A 1 87 ? -17.978 0.760 -28.583 1.00 39.09 87 LYS A N 1
ATOM 687 C CA . LYS A 1 87 ? -19.208 1.512 -28.812 1.00 39.09 87 LYS A CA 1
ATOM 688 C C . LYS A 1 87 ? -20.384 0.552 -28.890 1.00 39.09 87 LYS A C 1
ATOM 690 O O . LYS A 1 87 ? -20.172 -0.570 -29.404 1.00 39.09 87 LYS A O 1
#

pLDDT: mean 89.97, std 12.49, range [39.09, 98.12]

Radius of gyration: 14.89 Å; Cα contacts (8 Å, |Δi|>4): 143; chains: 1; bounding box: 30×20×47 Å

Mean predicted aligned error: 5.83 Å

Nearest PDB structures (foldseek):
  8b2l-assembly1_I3  TM=6.285E-01  e=2.528E-01  Nicotiana tabacum
  8jiv-assembly1_CS  TM=6.940E-01  e=4.761E-01  Triticum aestivum
  8ipb-assembly1_YA  TM=6.718E-01  e=4.761E-01  Triticum aestivum
  8euy-assembly1_S  TM=6.404E-01  e=2.175E+00  Schizosaccharomyces pombe
  3jbp-assembly1_AU  TM=5.350E-01  e=1.689E+00  Plasmodium falciparum 3D7

Foldseek 3Di:
DFKKWKKFWWKKFAQPVDNVDIDIDGGIDIDSDDPPDPVVLLVVLVVVQVVCCVVPVGRTDSVRMDTPDIDTPDMDDDDPDPPPPDD

Solvent-accessible surface area (backbone atoms only — not comparable to full-atom values): 5170 Å² total; per-residue (Å²): 110,42,54,34,36,34,29,42,37,33,34,35,27,60,32,89,91,43,80,91,41,67,49,73,44,80,49,76,47,78,31,77,65,74,84,80,51,70,68,47,50,51,54,50,32,40,51,52,25,53,47,46,25,72,79,68,72,46,85,47,59,44,88,50,51,48,76,79,45,77,43,81,76,48,74,44,83,40,81,65,68,79,80,79,78,77,125

Sequence (87 aa):
MVIVYTYHVKAFAPDPRNEKNYFTYDSTVDREAPLNNGHEYDLLAKGLSDHVFAETGVRVGQGSFVIKSVELLGTREEKSWPVNLGK

Secondary structure (DSSP, 8-state):
-EEEEEEEEEEEEEETTEEEEEEEEEEEEEESS-S-SHHHHHHHHHHHHHHHHHHHS----GGG-EEEEEEEEEEEEE---------